Protein AF-A0A929B7F9-F1 (afdb_monomer)

Solvent-accessible surface area (backbone atoms only — not comparable to full-atom values): 4878 Å² total; per-residue (Å²): 138,83,82,74,80,75,76,89,69,85,86,61,101,69,82,75,82,46,73,61,41,78,46,71,37,48,89,86,39,67,66,50,53,51,50,51,53,55,48,66,69,34,74,69,47,70,67,34,60,10,54,74,71,64,36,64,44,80,38,57,36,65,73,73,70,54,69,76,81,58,85,79,82,127

Foldseek 3Di:
DDDDPDDPDPPDPPPPQPLAEEAAAAPPDPVSVVVVVVCCPDPVQVVHNNVVVVRYHYDHNCVVVPVVPDPDDD

Structure (mmCIF, N/CA/C/O backbone):
data_AF-A0A929B7F9-F1
#
_entry.id   AF-A0A929B7F9-F1
#
loop_
_atom_site.group_PDB
_atom_site.id
_atom_site.type_symbol
_atom_site.label_atom_id
_atom_site.label_alt_id
_atom_site.label_comp_id
_atom_site.label_asym_id
_atom_site.label_entity_id
_atom_site.label_seq_id
_atom_site.pdbx_PDB_ins_code
_atom_site.Cartn_x
_atom_site.Cartn_y
_atom_site.Cartn_z
_atom_site.occupancy
_atom_site.B_iso_or_equiv
_atom_site.auth_seq_id
_atom_site.auth_comp_id
_atom_site.auth_asym_id
_atom_site.auth_atom_id
_atom_site.pdbx_PDB_model_num
ATOM 1 N N . MET A 1 1 ? -36.638 16.149 -28.125 1.00 40.47 1 MET A N 1
ATOM 2 C CA . MET A 1 1 ? -35.842 16.757 -27.038 1.00 40.47 1 MET A CA 1
ATOM 3 C C . MET A 1 1 ? -35.407 15.640 -26.108 1.00 40.47 1 MET A C 1
ATOM 5 O O . MET A 1 1 ? -36.201 15.183 -25.301 1.00 40.47 1 MET A O 1
ATOM 9 N N . THR A 1 2 ? -34.205 15.109 -26.304 1.00 4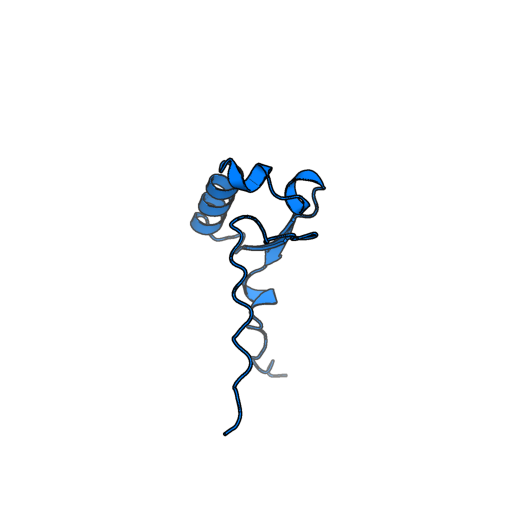1.81 2 THR A N 1
ATOM 10 C CA . THR A 1 2 ? -33.693 13.963 -25.543 1.00 41.81 2 THR A CA 1
ATOM 11 C C . THR A 1 2 ? -32.945 14.492 -24.324 1.00 41.81 2 THR A C 1
ATOM 13 O O . THR A 1 2 ? -31.927 15.163 -24.467 1.00 41.81 2 THR A O 1
ATOM 16 N N . SER A 1 3 ? -33.491 14.246 -23.132 1.00 49.44 3 SER A N 1
ATOM 17 C CA . SER A 1 3 ? -32.841 14.575 -21.864 1.00 49.44 3 SER A CA 1
ATOM 18 C C . SER A 1 3 ? -31.634 13.656 -21.684 1.00 49.44 3 SER A C 1
ATOM 20 O O . SER A 1 3 ? -31.788 12.438 -21.598 1.00 49.44 3 SER A O 1
ATOM 22 N N . ILE A 1 4 ? -30.432 14.227 -21.696 1.00 62.56 4 ILE A N 1
ATOM 23 C CA . ILE A 1 4 ? -29.196 13.508 -21.382 1.00 62.56 4 ILE A CA 1
ATOM 24 C C . ILE A 1 4 ? -29.263 13.158 -19.888 1.00 62.56 4 ILE A C 1
ATOM 26 O O . ILE A 1 4 ? -29.432 14.078 -19.082 1.00 62.56 4 ILE A O 1
ATOM 30 N N . PRO A 1 5 ? -29.157 11.879 -19.480 1.00 56.12 5 PRO A N 1
ATOM 31 C CA . PRO A 1 5 ? -29.152 11.543 -18.067 1.00 56.12 5 PRO A CA 1
ATOM 32 C C . PRO A 1 5 ? -27.946 12.215 -17.415 1.00 56.12 5 PRO A C 1
ATOM 34 O O . PRO A 1 5 ? -26.799 12.028 -17.822 1.00 56.12 5 PRO A O 1
ATOM 37 N N . MET A 1 6 ? -28.251 13.053 -16.428 1.00 56.56 6 MET A N 1
ATOM 38 C CA . MET A 1 6 ? -27.296 13.743 -15.579 1.00 56.56 6 MET A CA 1
ATOM 39 C C . MET A 1 6 ? -26.260 12.729 -15.081 1.00 56.56 6 MET A C 1
ATOM 41 O O . MET A 1 6 ? -26.605 11.769 -14.395 1.00 56.56 6 MET A O 1
ATOM 45 N N . MET A 1 7 ? -25.001 12.932 -15.480 1.00 55.62 7 MET A N 1
ATOM 46 C CA . MET A 1 7 ? -23.831 12.213 -14.976 1.00 55.62 7 MET A CA 1
ATOM 47 C C . MET A 1 7 ? -23.966 12.051 -13.459 1.00 55.62 7 MET A C 1
ATOM 49 O O . MET A 1 7 ? -24.107 13.048 -12.748 1.00 55.62 7 MET A O 1
ATOM 53 N N . TYR A 1 8 ? -23.943 10.810 -12.969 1.00 59.75 8 TYR A N 1
ATOM 54 C CA . TYR A 1 8 ? -23.949 10.523 -11.540 1.00 59.75 8 TYR A CA 1
ATOM 55 C C . TYR A 1 8 ? -22.713 11.176 -10.914 1.00 59.75 8 TYR A C 1
ATOM 57 O O . TYR A 1 8 ? -21.587 10.715 -11.088 1.00 59.75 8 TYR A O 1
ATOM 65 N N . ARG A 1 9 ? -22.922 12.309 -10.245 1.00 57.12 9 ARG A N 1
ATOM 66 C CA . ARG A 1 9 ? -21.890 13.043 -9.521 1.00 57.12 9 ARG A CA 1
ATOM 67 C C . ARG A 1 9 ? -22.101 12.711 -8.048 1.00 57.12 9 ARG A C 1
ATOM 69 O O . ARG A 1 9 ? -23.005 13.296 -7.455 1.00 57.12 9 ARG A O 1
ATOM 76 N N . PRO A 1 10 ? -21.363 11.756 -7.459 1.00 55.75 10 PRO A N 1
ATOM 77 C CA . PRO A 1 10 ? -21.536 11.452 -6.047 1.00 55.75 10 PRO A CA 1
ATOM 78 C C . PRO A 1 10 ? -21.250 12.722 -5.233 1.00 55.75 10 PRO A C 1
ATOM 80 O O . PRO A 1 10 ? -20.162 13.293 -5.297 1.00 55.75 10 PRO A O 1
ATOM 83 N N . THR A 1 11 ? -22.273 13.222 -4.537 1.00 53.62 11 THR A N 1
ATOM 84 C CA . THR A 1 11 ? -22.247 14.477 -3.767 1.00 53.62 11 THR A CA 1
ATOM 85 C C . THR A 1 11 ? -21.873 14.277 -2.296 1.00 53.62 11 THR A C 1
ATOM 87 O O . THR A 1 11 ? -21.803 15.252 -1.549 1.00 53.62 11 THR A O 1
ATOM 90 N N . SER A 1 12 ? -21.582 13.050 -1.857 1.00 55.03 12 SER A N 1
ATOM 91 C CA . SER A 1 12 ? -21.122 12.767 -0.497 1.00 55.03 12 SER A CA 1
ATOM 92 C C . SER A 1 12 ? -19.600 12.625 -0.449 1.00 55.03 12 SER A C 1
ATOM 94 O O . SER A 1 12 ? -18.993 11.872 -1.210 1.00 55.03 12 SER A O 1
ATOM 96 N N . LYS A 1 13 ? -18.977 13.336 0.494 1.00 54.25 13 LYS A N 1
ATOM 97 C CA . LYS A 1 13 ? -17.530 13.369 0.790 1.00 54.25 13 LYS A CA 1
ATOM 98 C C . LYS A 1 13 ? -16.925 12.022 1.251 1.00 54.25 13 LYS A C 1
ATOM 100 O O . LYS A 1 13 ? -15.808 12.015 1.757 1.00 54.25 13 LYS A O 1
ATOM 105 N N . GLU A 1 14 ? -17.635 10.906 1.083 1.00 55.59 14 GLU A N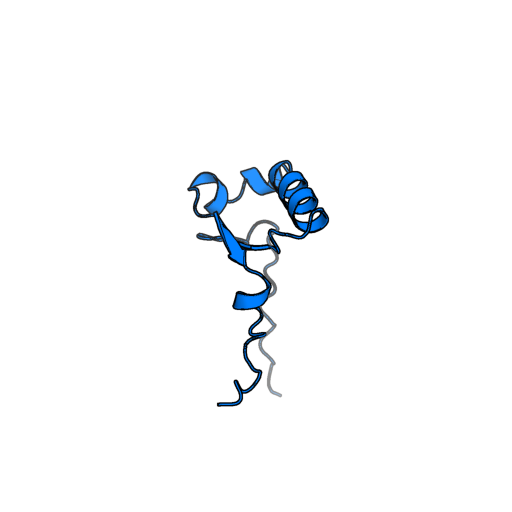 1
ATOM 106 C CA . GLU A 1 14 ? -17.342 9.610 1.715 1.00 55.59 14 GLU A CA 1
ATOM 107 C C . GLU A 1 14 ? -17.427 8.400 0.768 1.00 55.59 14 GLU A C 1
ATOM 109 O O . GLU A 1 14 ? -17.192 7.280 1.197 1.00 55.59 14 GLU A O 1
ATOM 114 N N . SER A 1 15 ? -17.721 8.566 -0.521 1.00 55.97 15 SER A N 1
ATOM 115 C CA . SER A 1 15 ? -18.013 7.419 -1.403 1.00 55.97 15 SER A CA 1
ATOM 116 C C . SER A 1 1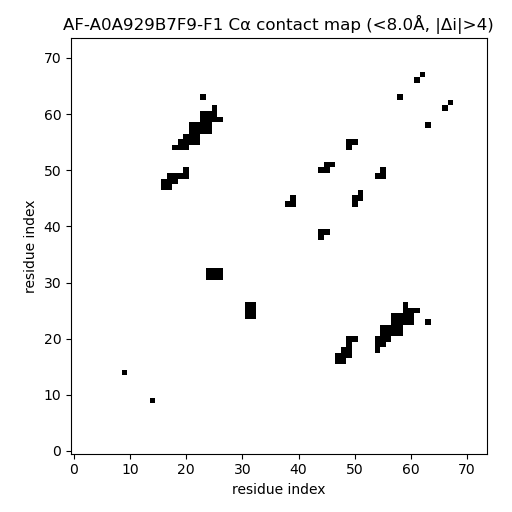5 ? -16.797 6.866 -2.161 1.00 55.97 15 SER A C 1
ATOM 118 O O . SER A 1 15 ? -16.881 6.551 -3.345 1.00 55.97 15 SER A O 1
ATOM 120 N N . ILE A 1 16 ? -15.657 6.716 -1.481 1.00 59.91 16 ILE A N 1
ATOM 121 C CA . ILE A 1 16 ? -14.647 5.734 -1.911 1.00 59.91 16 ILE A CA 1
ATOM 122 C C . ILE A 1 16 ? -14.753 4.559 -0.943 1.00 59.91 16 ILE A C 1
ATOM 124 O O . ILE A 1 16 ? -14.009 4.471 0.031 1.00 59.91 16 ILE A O 1
ATOM 128 N N . ASP A 1 17 ? -15.711 3.676 -1.218 1.00 62.66 17 ASP A N 1
ATOM 129 C CA . ASP A 1 17 ? -15.869 2.382 -0.547 1.00 62.66 17 ASP A CA 1
ATOM 130 C C . ASP A 1 17 ? -14.987 1.343 -1.248 1.00 62.66 17 ASP A C 1
ATOM 132 O O . ASP A 1 17 ? -15.443 0.407 -1.899 1.00 62.66 17 ASP A O 1
ATOM 136 N N . ALA A 1 18 ? -13.681 1.608 -1.267 1.00 68.38 18 ALA A N 1
ATOM 137 C CA . ALA A 1 18 ? -12.743 0.671 -1.858 1.00 68.38 18 ALA A CA 1
ATOM 138 C C . ALA A 1 18 ? -12.577 -0.522 -0.907 1.00 68.38 18 ALA A C 1
ATOM 140 O O . ALA A 1 18 ? -11.967 -0.385 0.155 1.00 68.38 18 ALA A O 1
ATOM 141 N N . ASP A 1 19 ? -13.063 -1.692 -1.323 1.00 82.75 19 ASP A N 1
ATOM 142 C CA . ASP A 1 19 ? -12.821 -2.967 -0.638 1.00 82.75 19 ASP A CA 1
ATOM 143 C C . ASP A 1 19 ? -11.355 -3.415 -0.740 1.00 82.75 19 ASP A C 1
ATOM 145 O O . ASP A 1 19 ? -10.836 -4.098 0.143 1.00 82.75 19 ASP A O 1
ATOM 149 N N . VAL A 1 20 ? -10.684 -3.051 -1.839 1.00 89.19 20 VAL A N 1
ATOM 150 C CA . VAL A 1 20 ? -9.294 -3.406 -2.151 1.00 89.19 20 VAL A CA 1
ATOM 151 C C . VAL A 1 20 ? -8.598 -2.216 -2.801 1.00 89.19 20 VAL A C 1
ATOM 153 O O . VAL A 1 20 ? -9.168 -1.554 -3.668 1.00 89.19 20 VAL A O 1
ATOM 156 N N . LEU A 1 21 ? -7.345 -1.966 -2.420 1.00 91.19 21 LEU A N 1
ATOM 157 C CA . LEU A 1 21 ? -6.533 -0.894 -2.981 1.00 91.19 21 LEU A CA 1
ATOM 158 C C . LEU A 1 21 ? -5.277 -1.443 -3.662 1.00 91.19 21 LEU A C 1
ATOM 160 O O . LEU A 1 21 ? -4.462 -2.116 -3.033 1.00 91.19 21 LEU A O 1
ATOM 164 N N . PHE A 1 22 ? -5.088 -1.082 -4.930 1.00 91.44 22 PHE A N 1
ATOM 165 C CA . PHE A 1 22 ? -3.852 -1.320 -5.673 1.00 91.44 22 PHE A CA 1
ATOM 166 C C . PHE A 1 22 ? -3.116 0.007 -5.846 1.00 91.44 22 PHE A C 1
ATOM 168 O O . PHE A 1 22 ? -3.659 0.942 -6.434 1.00 91.44 22 PHE A O 1
ATOM 175 N N . ILE A 1 23 ? -1.892 0.107 -5.326 1.00 91.06 23 ILE A N 1
ATOM 176 C CA . ILE A 1 23 ? -1.055 1.298 -5.490 1.00 91.06 23 ILE A CA 1
ATOM 177 C C . ILE A 1 23 ? 0.078 0.959 -6.446 1.00 91.06 23 ILE A C 1
ATOM 179 O O . ILE A 1 23 ? 0.971 0.195 -6.074 1.00 91.06 23 ILE A O 1
ATOM 183 N N . PRO A 1 24 ? 0.083 1.535 -7.655 1.00 88.69 24 PRO A N 1
ATOM 184 C CA . PRO A 1 24 ? 1.196 1.361 -8.556 1.00 88.69 24 PRO A CA 1
ATOM 185 C C . PRO A 1 24 ? 2.380 2.195 -8.059 1.00 88.69 24 PRO A C 1
ATOM 187 O O . PRO A 1 24 ? 2.288 3.414 -7.902 1.00 88.69 24 PRO A O 1
ATOM 190 N N . THR A 1 25 ? 3.488 1.521 -7.780 1.00 87.88 25 THR A N 1
ATOM 191 C CA . THR A 1 25 ? 4.733 2.120 -7.295 1.00 87.88 25 THR A CA 1
ATOM 192 C C . THR A 1 25 ? 5.892 1.626 -8.136 1.00 87.88 25 THR A C 1
ATOM 194 O O . THR A 1 25 ? 5.934 0.450 -8.493 1.00 87.88 25 THR A O 1
ATOM 197 N N . ASP A 1 26 ? 6.854 2.498 -8.403 1.00 86.56 26 ASP A N 1
ATOM 198 C CA . ASP A 1 26 ? 8.179 2.068 -8.831 1.00 86.56 26 ASP A CA 1
ATOM 199 C C . ASP A 1 26 ? 9.030 1.861 -7.571 1.00 86.56 26 ASP A C 1
ATOM 201 O O . ASP A 1 26 ? 9.306 2.805 -6.828 1.00 86.56 26 ASP A O 1
ATOM 205 N N . SER A 1 27 ? 9.380 0.607 -7.282 1.00 75.69 27 SER A N 1
ATOM 206 C CA . SER A 1 27 ? 10.128 0.245 -6.073 1.00 75.69 27 SER A CA 1
ATOM 207 C C . SER A 1 27 ? 11.556 0.795 -6.080 1.00 75.69 27 SER A C 1
ATOM 209 O O . SER A 1 27 ? 12.127 1.006 -5.006 1.00 75.69 27 SER A O 1
ATOM 211 N N . GLN A 1 28 ? 12.111 1.074 -7.262 1.00 83.75 28 GLN A N 1
ATOM 212 C CA . GLN A 1 28 ? 13.444 1.651 -7.428 1.00 83.75 28 GLN A CA 1
ATOM 213 C C . GLN A 1 28 ? 13.426 3.181 -7.314 1.00 83.75 28 GLN A C 1
ATOM 215 O O . GLN A 1 28 ? 14.463 3.794 -7.045 1.00 83.75 28 GLN A O 1
ATOM 220 N N . ASP A 1 29 ? 12.252 3.803 -7.439 1.00 88.19 29 ASP A N 1
ATOM 221 C CA . ASP A 1 29 ? 12.091 5.244 -7.306 1.00 88.19 29 ASP A CA 1
ATOM 222 C C . ASP A 1 29 ? 11.970 5.677 -5.833 1.00 88.19 29 ASP A C 1
ATOM 224 O O . ASP A 1 29 ? 11.004 5.394 -5.113 1.00 88.19 29 ASP A O 1
ATOM 228 N N . LYS A 1 30 ? 12.979 6.412 -5.355 1.00 89.06 30 LYS A N 1
ATOM 229 C CA . LYS A 1 30 ? 13.028 6.905 -3.968 1.00 89.06 30 LYS A CA 1
ATOM 230 C C . LYS A 1 30 ? 11.898 7.890 -3.666 1.00 89.06 30 LYS A C 1
ATOM 232 O O . LYS A 1 30 ? 11.401 7.909 -2.537 1.00 89.06 30 LYS A O 1
ATOM 237 N N . ASP A 1 31 ? 11.472 8.676 -4.652 1.00 90.50 31 ASP A N 1
ATOM 238 C CA . ASP A 1 31 ? 10.393 9.645 -4.473 1.00 90.50 31 ASP A CA 1
ATOM 239 C C . ASP A 1 31 ? 9.028 8.961 -4.342 1.00 90.50 31 ASP A C 1
ATOM 241 O O . ASP A 1 31 ? 8.234 9.343 -3.478 1.00 90.50 31 ASP A O 1
ATOM 245 N N . SER A 1 32 ? 8.772 7.905 -5.117 1.00 87.88 32 SER A N 1
ATOM 246 C CA . SER A 1 32 ? 7.584 7.051 -4.993 1.00 87.88 32 SER A CA 1
ATOM 247 C C . SER A 1 32 ? 7.495 6.423 -3.606 1.00 87.88 32 SER A C 1
ATOM 249 O O . SER A 1 32 ? 6.462 6.532 -2.939 1.00 87.88 32 SER A O 1
ATOM 251 N N . ASN A 1 33 ? 8.602 5.863 -3.113 1.00 88.62 33 ASN A N 1
ATOM 252 C CA . ASN A 1 33 ? 8.677 5.302 -1.763 1.00 88.62 33 ASN A CA 1
ATOM 253 C C . ASN A 1 33 ? 8.422 6.362 -0.675 1.00 88.62 33 ASN A C 1
ATOM 255 O O . ASN A 1 33 ? 7.669 6.129 0.275 1.00 88.62 33 ASN A O 1
ATOM 259 N N . ARG A 1 34 ? 9.000 7.561 -0.820 1.00 93.19 34 ARG A N 1
ATOM 260 C CA . ARG A 1 34 ? 8.778 8.675 0.114 1.00 93.19 34 ARG A CA 1
ATOM 261 C C . ARG A 1 34 ? 7.314 9.118 0.133 1.00 93.19 34 ARG A C 1
ATOM 263 O O . ARG A 1 34 ? 6.749 9.2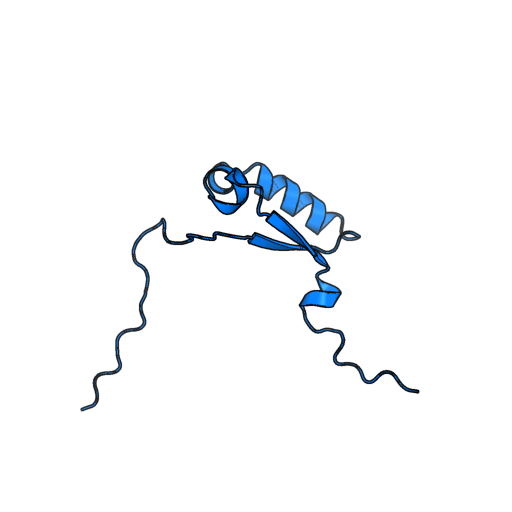83 1.214 1.00 93.19 34 ARG A O 1
ATOM 270 N N . LYS A 1 35 ? 6.694 9.290 -1.036 1.00 91.75 35 LYS A N 1
ATOM 271 C CA . LYS A 1 35 ? 5.284 9.691 -1.164 1.00 91.75 35 LYS A CA 1
ATOM 272 C C . LYS A 1 35 ? 4.339 8.639 -0.594 1.00 91.75 35 LYS A C 1
ATOM 274 O O . LYS A 1 35 ? 3.394 9.000 0.101 1.00 91.75 35 LYS A O 1
ATOM 279 N N . LEU A 1 36 ? 4.615 7.351 -0.815 1.00 92.25 36 LEU A N 1
ATOM 280 C CA . LEU A 1 36 ? 3.847 6.263 -0.208 1.00 92.25 36 LEU A CA 1
ATOM 281 C C . LEU A 1 36 ? 3.906 6.324 1.325 1.00 92.25 36 LEU A C 1
ATOM 283 O O . LEU A 1 36 ? 2.879 6.191 1.990 1.00 92.25 36 LEU A O 1
ATOM 287 N N . ASN A 1 37 ? 5.086 6.573 1.894 1.00 93.12 37 ASN A N 1
ATOM 288 C CA . ASN A 1 37 ? 5.236 6.718 3.341 1.00 93.12 37 ASN A CA 1
ATOM 289 C C . ASN A 1 37 ? 4.471 7.934 3.885 1.00 93.12 37 ASN A C 1
ATOM 291 O O . ASN A 1 37 ? 3.799 7.819 4.907 1.00 93.12 37 ASN A O 1
ATOM 295 N N . GLN A 1 38 ? 4.505 9.069 3.183 1.00 94.44 38 GLN A N 1
ATOM 296 C CA . GLN A 1 38 ? 3.712 10.252 3.542 1.00 94.44 38 GLN A CA 1
ATOM 297 C C . GLN A 1 38 ? 2.203 9.984 3.453 1.00 94.44 38 GLN A C 1
ATOM 299 O O . GLN A 1 38 ? 1.448 10.398 4.329 1.00 94.44 38 GLN A O 1
ATOM 304 N N . LEU A 1 39 ? 1.758 9.252 2.427 1.00 91.56 39 LEU A N 1
ATOM 305 C CA . LEU A 1 39 ? 0.358 8.867 2.266 1.00 91.56 39 LEU A CA 1
ATOM 306 C C . LEU A 1 39 ? -0.114 7.982 3.428 1.00 91.56 39 LEU A C 1
ATOM 308 O O . LEU A 1 39 ? -1.177 8.234 3.986 1.00 91.56 39 LEU A O 1
ATOM 312 N N . ARG A 1 40 ? 0.701 7.006 3.848 1.00 92.12 40 ARG A N 1
ATOM 313 C CA . ARG A 1 40 ? 0.400 6.117 4.987 1.00 92.12 40 ARG A CA 1
ATOM 314 C C . ARG A 1 40 ? 0.264 6.852 6.325 1.00 92.12 40 ARG A C 1
ATOM 316 O O . ARG A 1 40 ? -0.451 6.379 7.208 1.00 92.12 40 ARG A O 1
ATOM 323 N N . GLN A 1 41 ? 0.933 7.997 6.472 1.00 94.81 41 GLN A N 1
ATOM 324 C CA . GLN A 1 41 ? 0.850 8.860 7.657 1.00 94.81 41 GLN A CA 1
ATOM 325 C C . GLN A 1 41 ? -0.409 9.744 7.675 1.00 94.81 41 GLN A C 1
ATOM 327 O O . GLN A 1 41 ? -0.712 10.355 8.698 1.00 94.81 41 GLN A O 1
ATOM 332 N N . ASN A 1 42 ? -1.156 9.833 6.570 1.00 92.75 42 ASN A N 1
ATOM 333 C CA . ASN A 1 42 ? -2.347 10.670 6.496 1.00 92.75 42 ASN A CA 1
ATOM 334 C C . ASN A 1 42 ? -3.503 10.062 7.325 1.00 92.75 42 ASN A C 1
ATOM 336 O O . ASN A 1 42 ? -3.851 8.901 7.113 1.00 92.75 42 ASN A O 1
ATOM 340 N N . PRO A 1 43 ? -4.182 10.820 8.206 1.00 90.94 43 PRO A N 1
ATOM 341 C CA . PRO A 1 43 ? -5.344 10.319 8.944 1.00 90.94 43 PRO A CA 1
ATOM 342 C C . PRO A 1 43 ? -6.472 9.769 8.057 1.00 90.94 43 PRO A C 1
ATOM 344 O O . PRO A 1 43 ? -7.200 8.876 8.481 1.00 90.94 43 PRO A O 1
ATOM 347 N N . LEU A 1 44 ? -6.620 10.271 6.826 1.00 89.00 44 LEU A N 1
ATOM 348 C CA . LEU A 1 44 ? -7.596 9.760 5.859 1.00 89.00 44 LEU A CA 1
ATOM 349 C C . LEU A 1 44 ? -7.248 8.354 5.363 1.00 89.00 44 LEU A C 1
ATOM 351 O O . LEU A 1 44 ? -8.151 7.562 5.124 1.00 89.00 44 LEU A O 1
ATOM 355 N N . TRP A 1 45 ? -5.960 8.022 5.265 1.00 90.44 45 TRP A N 1
ATOM 356 C CA . TRP A 1 45 ? -5.503 6.687 4.877 1.00 90.44 45 TRP A CA 1
ATOM 357 C C . TRP A 1 45 ? -5.998 5.623 5.862 1.00 90.44 45 TRP A C 1
ATOM 359 O O . TRP A 1 45 ? -6.539 4.602 5.457 1.00 90.44 45 TRP A O 1
ATOM 369 N N . GLN A 1 46 ? -5.908 5.911 7.162 1.00 89.44 46 GLN A N 1
ATOM 370 C CA . GLN A 1 46 ? -6.351 5.005 8.230 1.00 89.44 46 GLN A CA 1
ATOM 371 C C . GLN A 1 46 ? -7.881 4.832 8.291 1.00 89.44 46 GLN A C 1
ATOM 373 O O . GLN A 1 46 ? -8.378 3.919 8.950 1.00 89.44 46 GLN A O 1
ATOM 378 N N . ARG A 1 47 ? -8.651 5.701 7.621 1.00 89.81 47 ARG A N 1
ATOM 379 C CA . ARG A 1 47 ? -10.118 5.600 7.574 1.00 89.81 47 ARG A CA 1
ATOM 380 C C . ARG A 1 47 ? -10.620 4.624 6.515 1.00 89.81 47 ARG A C 1
ATOM 382 O O . ARG A 1 47 ? -11.755 4.181 6.644 1.00 89.81 47 ARG A O 1
ATOM 389 N N . LEU A 1 48 ? -9.800 4.286 5.520 1.00 88.06 48 LEU A N 1
ATOM 390 C CA . LEU A 1 48 ? -10.181 3.409 4.413 1.00 88.06 48 LEU A CA 1
ATOM 391 C C . LEU A 1 48 ? -10.378 1.964 4.889 1.00 88.06 48 LEU A C 1
ATOM 393 O O . LEU A 1 48 ? -9.507 1.402 5.555 1.00 88.06 48 LEU A O 1
ATOM 397 N N . GLU A 1 49 ? -11.483 1.336 4.489 1.00 88.38 49 GLU A N 1
ATOM 398 C CA . GLU A 1 49 ? -11.780 -0.059 4.841 1.00 88.38 49 GLU A CA 1
ATOM 399 C C . GLU A 1 49 ? -10.746 -1.039 4.272 1.00 88.38 49 GLU A C 1
ATOM 401 O O . GLU A 1 49 ? -10.242 -1.885 5.012 1.00 88.38 49 GLU A O 1
ATOM 406 N N . ALA A 1 50 ? -10.304 -0.859 3.020 1.00 90.25 50 ALA A N 1
ATOM 407 C CA . ALA A 1 50 ? -9.197 -1.635 2.451 1.00 90.25 50 ALA A CA 1
ATOM 408 C C . ALA A 1 50 ? -7.914 -1.577 3.301 1.00 90.25 50 ALA A C 1
ATOM 410 O O . ALA A 1 50 ? -7.203 -2.573 3.415 1.00 90.25 50 ALA A O 1
ATOM 411 N N . VAL A 1 51 ? -7.612 -0.430 3.924 1.00 91.56 51 VAL A N 1
ATOM 412 C CA . VAL A 1 51 ? -6.429 -0.279 4.787 1.00 91.56 51 VAL A CA 1
ATOM 413 C C . VAL A 1 51 ? -6.624 -1.028 6.102 1.00 91.56 51 VAL A C 1
ATOM 415 O O . VAL A 1 51 ? -5.744 -1.794 6.492 1.00 91.56 51 VAL A O 1
ATOM 418 N N . LYS A 1 52 ? -7.782 -0.869 6.756 1.00 90.62 52 LYS A N 1
ATOM 419 C CA . LYS A 1 52 ? -8.109 -1.566 8.014 1.00 90.62 52 LYS A CA 1
ATOM 420 C C . LYS A 1 52 ? -8.115 -3.087 7.853 1.00 90.62 52 LYS A C 1
ATOM 422 O O . LYS A 1 52 ? -7.685 -3.800 8.752 1.00 90.62 52 LYS A O 1
ATOM 427 N N . GLN A 1 53 ? -8.573 -3.575 6.702 1.00 92.88 53 GLN A N 1
ATOM 428 C CA . GLN A 1 53 ? -8.635 -5.001 6.375 1.00 92.88 53 GLN A CA 1
ATOM 429 C C . GLN A 1 53 ? -7.318 -5.551 5.797 1.00 92.88 53 GLN A C 1
ATOM 431 O O . GLN A 1 53 ? -7.254 -6.727 5.446 1.00 92.88 53 GLN A O 1
ATOM 436 N N . GLY A 1 54 ? -6.271 -4.725 5.661 1.00 92.75 54 GLY A N 1
ATOM 437 C CA . GLY A 1 54 ? -4.980 -5.142 5.101 1.00 92.75 54 GLY A CA 1
ATOM 438 C C . GLY A 1 54 ? -5.008 -5.463 3.600 1.00 92.75 54 GLY A C 1
ATOM 439 O O . GLY A 1 54 ? -4.071 -6.061 3.079 1.00 92.75 54 GLY A O 1
ATOM 440 N N . LYS A 1 55 ? -6.057 -5.052 2.885 1.00 94.00 55 LYS A N 1
ATOM 441 C CA . LYS A 1 55 ? -6.273 -5.281 1.449 1.00 94.00 55 LYS A CA 1
ATOM 442 C C . LYS A 1 55 ? -5.620 -4.182 0.604 1.00 94.00 55 LYS A C 1
ATOM 444 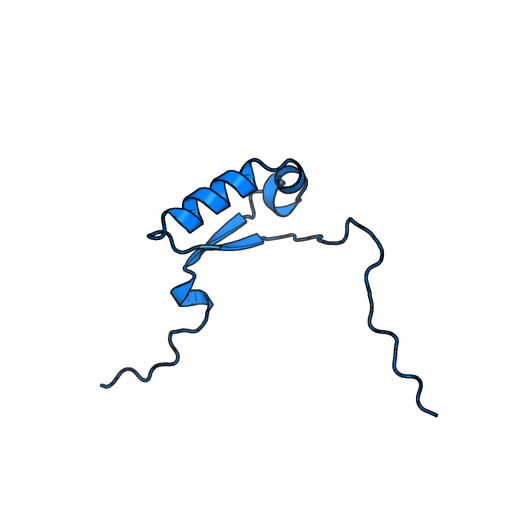O O . LYS A 1 55 ? -6.262 -3.556 -0.241 1.00 94.00 55 LYS A O 1
ATOM 449 N N . VAL A 1 56 ? -4.336 -3.927 0.856 1.00 93.31 56 VAL A N 1
ATOM 450 C CA . VAL A 1 56 ? -3.528 -2.942 0.125 1.00 93.31 56 VAL A CA 1
ATOM 451 C C . VAL A 1 56 ? -2.360 -3.646 -0.546 1.00 93.31 56 VAL A C 1
ATOM 453 O O . VAL A 1 56 ? -1.480 -4.179 0.127 1.00 93.31 56 VAL A O 1
ATOM 456 N N . TYR A 1 57 ? -2.318 -3.587 -1.872 1.00 92.69 57 TYR A N 1
ATOM 457 C CA . TYR A 1 57 ? -1.303 -4.243 -2.684 1.00 9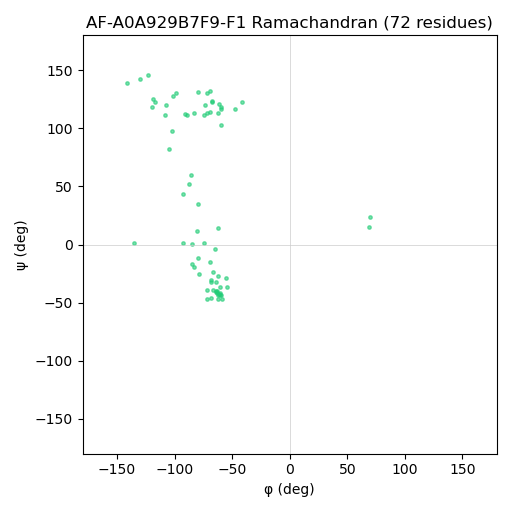2.69 57 TYR A CA 1
ATOM 458 C C . TYR A 1 57 ? -0.486 -3.199 -3.438 1.00 92.69 57 TYR A C 1
ATOM 460 O O . TYR A 1 57 ? -1.029 -2.383 -4.183 1.00 92.69 57 TYR A O 1
ATOM 468 N N . LEU A 1 58 ? 0.830 -3.217 -3.235 1.00 91.56 58 LEU A N 1
ATOM 469 C CA . LEU A 1 58 ? 1.745 -2.461 -4.083 1.00 91.56 58 LEU A CA 1
ATOM 470 C C . LEU A 1 58 ? 1.951 -3.247 -5.370 1.00 91.56 58 LEU A C 1
ATOM 472 O O . LEU A 1 58 ? 2.207 -4.450 -5.327 1.00 91.56 58 LEU A O 1
ATOM 476 N N . VAL A 1 59 ?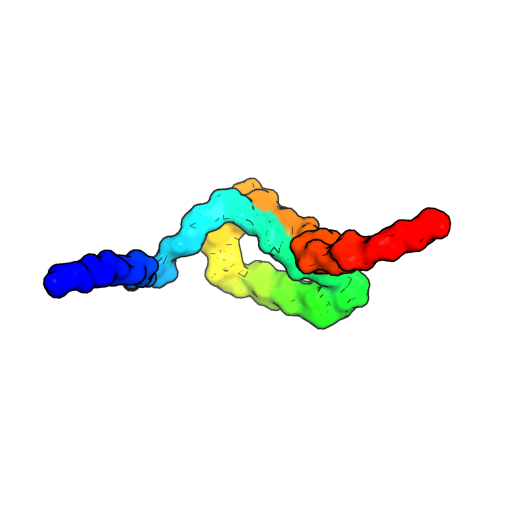 1.823 -2.571 -6.501 1.00 90.06 59 VAL A N 1
ATOM 477 C CA . VAL A 1 59 ? 1.972 -3.185 -7.818 1.00 90.06 59 VAL A CA 1
ATOM 478 C C . VAL A 1 59 ? 3.055 -2.457 -8.591 1.00 90.06 59 VAL A C 1
ATOM 480 O O . VAL A 1 59 ? 3.238 -1.251 -8.429 1.00 90.06 59 VAL A O 1
ATOM 483 N N . ASP A 1 60 ? 3.797 -3.189 -9.412 1.00 87.00 60 ASP A N 1
ATOM 484 C CA . ASP A 1 60 ? 4.836 -2.587 -10.236 1.00 87.00 60 ASP A CA 1
ATOM 485 C C . ASP A 1 60 ? 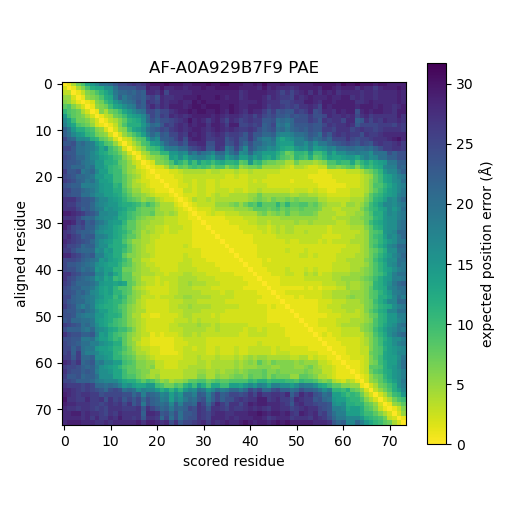4.211 -1.672 -11.299 1.00 87.00 60 ASP A C 1
ATOM 487 O O . ASP A 1 60 ? 3.376 -2.100 -12.105 1.00 87.00 60 ASP A O 1
ATOM 491 N N . TYR A 1 61 ? 4.618 -0.401 -11.292 1.00 85.19 61 TYR A N 1
ATOM 492 C CA . TYR A 1 61 ? 4.062 0.615 -12.184 1.00 85.19 61 TYR A CA 1
ATOM 493 C C . TYR A 1 61 ? 4.276 0.266 -13.665 1.00 85.19 61 TYR A C 1
ATOM 495 O O . TYR A 1 61 ? 3.362 0.430 -14.475 1.00 85.19 61 TYR A O 1
ATOM 503 N N . SER A 1 62 ? 5.463 -0.232 -14.027 1.00 82.69 62 SER A N 1
ATOM 504 C CA . SER A 1 62 ? 5.825 -0.506 -15.424 1.00 82.69 62 SER A CA 1
ATOM 505 C C . SER A 1 62 ? 4.996 -1.645 -16.026 1.00 82.69 62 SER A C 1
ATOM 507 O O . SER A 1 62 ? 4.503 -1.538 -17.153 1.00 82.69 62 SER A O 1
ATOM 509 N N . THR A 1 63 ? 4.748 -2.680 -15.224 1.00 82.88 63 THR A N 1
ATOM 510 C CA . THR A 1 63 ? 3.943 -3.849 -15.580 1.00 82.88 63 THR A CA 1
ATOM 511 C C . THR A 1 63 ? 2.471 -3.474 -15.746 1.00 82.88 63 THR A C 1
ATOM 513 O O . THR A 1 63 ? 1.836 -3.842 -16.733 1.00 82.88 63 THR A O 1
ATOM 516 N N . TRP A 1 64 ? 1.920 -2.699 -14.808 1.00 81.38 64 TRP A N 1
ATOM 517 C CA . TRP A 1 64 ? 0.489 -2.377 -14.778 1.00 81.38 64 TRP A CA 1
ATOM 518 C C . TRP A 1 64 ? 0.071 -1.278 -15.758 1.00 81.38 64 TRP A C 1
ATOM 520 O O . TRP A 1 64 ? -1.077 -1.259 -16.198 1.00 81.38 64 TRP A O 1
ATOM 530 N N . ARG A 1 65 ? 0.981 -0.380 -16.157 1.00 76.56 65 ARG A N 1
ATOM 531 C CA . ARG A 1 65 ? 0.682 0.671 -17.148 1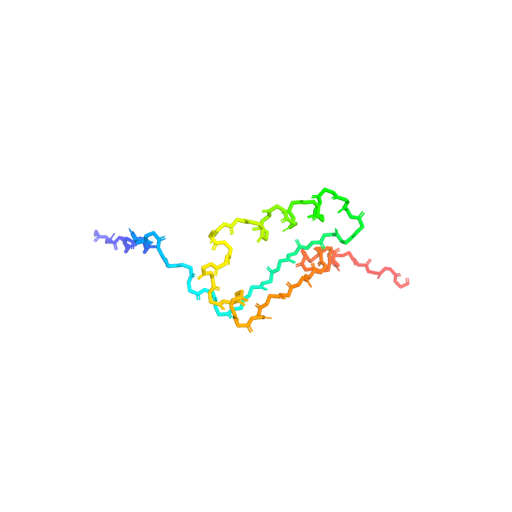.00 76.56 65 ARG A CA 1
ATOM 532 C C . ARG A 1 65 ? 0.593 0.141 -18.589 1.00 76.56 65 ARG A C 1
ATOM 534 O O . ARG A 1 65 ? 0.397 0.928 -19.511 1.00 76.56 65 ARG A O 1
ATOM 541 N N . GLY A 1 66 ? 0.766 -1.164 -18.808 1.00 65.12 66 GLY A N 1
ATOM 542 C CA . GLY A 1 66 ? 0.719 -1.756 -20.146 1.00 65.12 66 GLY A CA 1
ATOM 543 C C . GLY A 1 66 ? 1.912 -1.373 -21.026 1.00 65.12 66 GLY A C 1
ATOM 544 O O . GLY A 1 66 ? 1.818 -1.440 -22.248 1.00 65.12 66 GLY A O 1
ATOM 545 N N . ALA A 1 67 ? 3.056 -1.001 -20.435 1.00 56.47 67 ALA A N 1
ATOM 546 C CA . ALA A 1 67 ? 4.268 -0.689 -21.199 1.00 56.47 67 ALA A CA 1
ATOM 547 C C . ALA A 1 67 ? 4.843 -1.910 -21.956 1.00 56.47 67 ALA A C 1
ATOM 549 O O . ALA A 1 67 ? 5.770 -1.761 -22.749 1.00 56.47 67 ALA A O 1
ATOM 550 N N . ASN A 1 68 ? 4.256 -3.100 -21.781 1.00 51.81 68 ASN A N 1
ATOM 551 C CA . ASN A 1 68 ? 4.591 -4.305 -22.538 1.00 51.81 68 ASN A CA 1
ATOM 552 C C . ASN A 1 68 ? 3.942 -4.379 -23.942 1.00 51.81 68 ASN A C 1
ATOM 554 O O . ASN A 1 68 ? 4.005 -5.415 -24.591 1.00 51.81 68 ASN A O 1
ATOM 558 N N . CYS A 1 69 ? 3.346 -3.299 -24.459 1.00 51.28 69 CYS A N 1
ATOM 559 C CA . CYS A 1 69 ? 2.912 -3.221 -25.864 1.00 51.28 69 CYS A CA 1
ATOM 560 C C . CYS A 1 69 ? 4.066 -2.897 -26.839 1.00 51.28 69 CYS A C 1
ATOM 562 O O . CYS A 1 69 ? 3.861 -2.198 -27.831 1.00 51.28 69 CYS A O 1
ATOM 564 N N . SER A 1 70 ? 5.281 -3.381 -26.573 1.00 57.44 70 SER A N 1
ATOM 565 C CA . SER A 1 70 ? 6.364 -3.376 -27.564 1.00 57.44 70 SER A CA 1
ATOM 566 C C . SER A 1 70 ? 6.481 -4.784 -28.147 1.00 57.44 70 SER A C 1
ATOM 568 O O . SER A 1 70 ? 6.584 -5.729 -27.364 1.00 57.44 70 SER A O 1
ATOM 570 N N . PRO A 1 71 ? 6.464 -4.969 -29.481 1.00 51.06 71 PRO A N 1
ATOM 571 C CA . PRO A 1 71 ? 6.705 -6.282 -30.060 1.00 51.06 71 PRO A CA 1
ATOM 572 C C . PRO A 1 71 ? 8.095 -6.755 -29.626 1.00 51.06 71 PRO A C 1
ATOM 574 O O . PRO A 1 71 ? 9.102 -6.109 -29.920 1.00 51.06 71 PRO A O 1
ATOM 577 N N . GLN A 1 72 ? 8.137 -7.868 -28.896 1.00 49.41 72 GLN A N 1
ATOM 578 C CA . GLN A 1 72 ? 9.365 -8.618 -28.668 1.00 49.41 72 GLN A CA 1
ATOM 579 C C . GLN A 1 72 ? 9.818 -9.090 -30.056 1.00 49.41 72 GLN A C 1
ATOM 581 O O . GLN A 1 72 ? 9.086 -9.826 -30.717 1.00 49.41 72 GLN A O 1
ATOM 586 N N . LYS A 1 73 ? 10.951 -8.583 -30.557 1.00 53.00 73 LYS A N 1
ATOM 587 C CA . LYS A 1 73 ? 11.553 -9.138 -31.772 1.00 53.00 73 LYS A CA 1
ATOM 588 C C . LYS A 1 73 ? 12.129 -10.502 -31.404 1.00 53.00 73 LYS A C 1
ATOM 590 O O . LYS A 1 73 ? 13.040 -10.560 -30.580 1.00 53.00 73 LYS A O 1
ATOM 595 N N . GLU A 1 74 ? 11.532 -11.538 -31.979 1.00 46.53 74 GLU A N 1
ATOM 596 C CA . GLU A 1 74 ? 12.091 -12.890 -32.092 1.00 46.53 74 GLU A CA 1
ATOM 597 C C . GLU A 1 74 ? 13.397 -12.878 -32.900 1.00 46.53 74 GLU A C 1
ATOM 599 O O . GLU A 1 74 ? 13.494 -12.062 -33.853 1.00 46.53 74 GLU A O 1
#

Mean predicted aligned error: 12.13 Å

Secondary structure (DSSP, 8-state):
---PPP-----STT----SSEEEEE-TT-HHHHHHHHHHHTSTTGGG-HHHHTT-EEEEEHHHHTTTT-S----

Sequence (74 aa):
MTSIPMMYRPTSKESIDADVLFIPTDSQDKDSNRKLNQLRQNPLWQRLEAVKQGKVYLVDYSTWRGANCSPQKE

pLDDT: mean 76.66, std 17.23, range [40.47, 94.81]

Radius of gyration: 18.05 Å; Cα contacts (8 Å, |Δi|>4): 57; chains: 1; bounding box: 49×30×41 Å

Nearest PDB structures (foldseek):
  3tny-assembly1_A  TM=7.024E-01  e=8.357E-02  Bacillus cereus
  7b6z-assembly1_A  TM=2.900E-01  e=9.662E+00  Drosophila melanogaster